Protein AF-D2QVS8-F1 (afdb_monomer_lite)

Radius of gyration: 18.2 Å; chains: 1; bounding box: 40×22×52 Å

Sequence (117 aa):
MIELRLNELQADLTNGANGLTYQLEPALSADQQKLLNQQIQAIRDLIGQLVHKYGLSARRLAWSQRLNALSSSLWVDLQDSRSDQMPGYGAFTTDEHPADNDQDIGQLIVLIRTIQT

Secondary structure (DSSP, 8-state):
-HHHHHHHHHHHHHH--B-SS-BPPS---HHHHHHHHHHHHHHHHHHHHHHHHTT-------HHHHHHHHHHHHHHHHHHTSTTT-BTTB---SS--HHHHHHHHHHHHHHHHHTT-

pLDDT: mean 81.5, std 10.21, range [54.75, 94.75]

Organism: Spirosoma linguale (strain ATCC 33905 / DSM 74 / LMG 10896 / Claus 1) (NCBI:txid504472)

Foldseek 3Di:
DVVVVLVVVLCCLPVNDDDPPDHDDPHDPPVRSVVVVVVSVVVVVVVVVVCVVVVPDDDDDDVLRVLVVVLVVVLVVLVCQQPVNCPVVDDDPDPDDSVVSNVVSVVVNVVSVVSND

Structure (mmCIF, N/CA/C/O backbone):
data_AF-D2QVS8-F1
#
_entry.id   AF-D2QVS8-F1
#
loop_
_atom_site.group_PDB
_atom_site.id
_atom_site.type_symbol
_atom_site.label_atom_id
_atom_site.label_alt_id
_atom_site.label_comp_id
_atom_site.label_asym_id
_atom_site.label_entity_id
_atom_site.label_seq_id
_atom_site.pdbx_PDB_ins_code
_atom_site.Cartn_x
_atom_site.Cartn_y
_atom_site.Cartn_z
_atom_site.occupancy
_atom_site.B_iso_or_equiv
_atom_site.auth_seq_id
_atom_site.auth_comp_id
_atom_site.auth_asym_id
_atom_site.auth_atom_id
_atom_site.pdbx_PDB_model_num
ATOM 1 N N . MET A 1 1 ? -6.995 -1.006 8.343 1.00 69.44 1 MET A N 1
ATOM 2 C CA . MET A 1 1 ? -6.431 -0.935 6.973 1.00 69.44 1 MET A CA 1
ATOM 3 C C . MET A 1 1 ? -5.158 -0.114 6.941 1.00 69.44 1 MET A C 1
ATOM 5 O O . MET A 1 1 ? -4.150 -0.664 6.535 1.00 69.44 1 MET A O 1
ATOM 9 N N . ILE A 1 2 ? -5.168 1.132 7.431 1.00 79.94 2 ILE A N 1
ATOM 10 C CA . ILE A 1 2 ? -3.953 1.963 7.533 1.00 79.94 2 ILE A CA 1
ATOM 11 C C . ILE A 1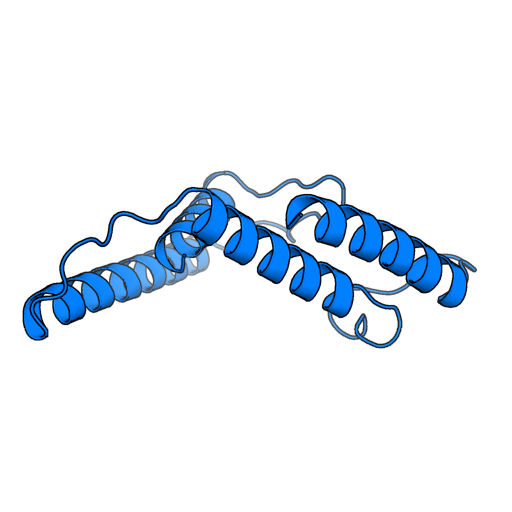 2 ? -2.832 1.245 8.296 1.00 79.94 2 ILE A C 1
ATOM 13 O O . ILE A 1 2 ? -1.722 1.165 7.799 1.00 79.94 2 ILE A O 1
ATOM 17 N N . GLU A 1 3 ? -3.129 0.627 9.442 1.00 81.75 3 GLU A N 1
ATOM 18 C CA . GLU A 1 3 ? -2.123 -0.120 10.217 1.00 81.75 3 GLU A CA 1
ATOM 19 C C . GLU A 1 3 ? -1.493 -1.289 9.440 1.00 81.75 3 GLU A C 1
ATOM 21 O O . GLU A 1 3 ? -0.308 -1.551 9.604 1.00 81.75 3 GLU A O 1
ATOM 26 N N . LEU A 1 4 ? -2.251 -1.963 8.561 1.00 79.94 4 LEU A N 1
ATOM 27 C CA . LEU A 1 4 ? -1.710 -3.026 7.702 1.00 79.94 4 LEU A CA 1
ATOM 28 C C . LEU A 1 4 ? -0.749 -2.446 6.659 1.00 79.94 4 LEU A C 1
ATOM 30 O O . LEU A 1 4 ? 0.348 -2.966 6.508 1.00 79.94 4 LEU A O 1
ATOM 34 N N . ARG A 1 5 ? -1.119 -1.330 6.019 1.00 83.00 5 ARG A N 1
ATOM 35 C CA . ARG A 1 5 ? -0.254 -0.629 5.056 1.00 83.00 5 ARG A CA 1
ATOM 36 C C . ARG A 1 5 ? 1.014 -0.073 5.710 1.00 83.00 5 ARG A C 1
ATOM 38 O O . ARG A 1 5 ? 2.083 -0.143 5.123 1.00 83.00 5 ARG A O 1
ATOM 45 N N . LEU A 1 6 ? 0.924 0.415 6.950 1.00 86.75 6 LEU A N 1
ATOM 46 C CA . LEU A 1 6 ? 2.099 0.830 7.727 1.00 86.75 6 LEU A CA 1
ATOM 47 C C . LEU A 1 6 ? 3.020 -0.354 8.053 1.00 86.75 6 LEU A C 1
ATOM 49 O O . LEU A 1 6 ? 4.235 -0.184 8.088 1.00 86.75 6 LEU A O 1
ATOM 53 N N . ASN A 1 7 ? 2.461 -1.544 8.295 1.00 84.81 7 ASN A N 1
ATOM 54 C CA . ASN A 1 7 ? 3.255 -2.752 8.522 1.00 84.81 7 ASN A CA 1
ATOM 55 C C . ASN A 1 7 ? 3.959 -3.219 7.244 1.00 84.81 7 ASN A C 1
ATOM 57 O O . ASN A 1 7 ? 5.127 -3.580 7.318 1.00 84.81 7 ASN A O 1
ATOM 61 N N . GLU A 1 8 ? 3.271 -3.190 6.101 1.00 82.75 8 GLU A N 1
ATOM 62 C CA . GLU A 1 8 ? 3.858 -3.502 4.791 1.00 82.75 8 GLU A CA 1
ATOM 63 C C . GLU A 1 8 ? 4.989 -2.525 4.457 1.00 82.75 8 GLU A C 1
ATOM 65 O O . GLU A 1 8 ? 6.114 -2.957 4.244 1.00 82.75 8 GLU A O 1
ATOM 70 N N . LEU A 1 9 ? 4.746 -1.214 4.576 1.00 83.88 9 LEU A N 1
ATOM 71 C CA . LEU A 1 9 ? 5.770 -0.191 4.347 1.00 83.88 9 LEU A CA 1
ATOM 72 C C . LEU A 1 9 ? 6.991 -0.379 5.260 1.00 83.88 9 LEU A C 1
ATOM 74 O O . LEU A 1 9 ? 8.131 -0.242 4.827 1.00 83.88 9 LEU A O 1
ATOM 78 N N . GLN A 1 10 ? 6.772 -0.709 6.535 1.00 83.00 10 GLN A N 1
ATOM 79 C CA . GLN A 1 10 ? 7.872 -0.966 7.460 1.00 83.00 10 GLN A CA 1
ATOM 80 C C . GLN A 1 10 ? 8.641 -2.249 7.113 1.00 83.00 10 GLN A C 1
ATOM 82 O O . GLN A 1 10 ? 9.864 -2.292 7.274 1.00 83.00 10 GLN A O 1
ATOM 87 N N . ALA A 1 11 ? 7.948 -3.287 6.641 1.00 82.81 11 ALA A N 1
ATOM 88 C CA . ALA A 1 11 ? 8.575 -4.517 6.178 1.00 82.81 11 ALA A CA 1
ATOM 89 C C . ALA A 1 11 ? 9.426 -4.262 4.928 1.00 82.81 11 ALA A C 1
ATOM 91 O O . ALA A 1 11 ? 10.571 -4.709 4.891 1.00 82.81 11 ALA A O 1
ATOM 92 N N . ASP A 1 12 ? 8.923 -3.476 3.978 1.00 81.75 12 ASP A N 1
ATOM 93 C CA . ASP A 1 12 ? 9.635 -3.091 2.757 1.00 81.75 12 ASP A CA 1
ATOM 94 C C . ASP A 1 12 ? 10.894 -2.268 3.068 1.00 81.75 12 ASP A C 1
ATOM 96 O O . ASP A 1 12 ? 11.963 -2.536 2.518 1.00 81.75 12 ASP A O 1
ATOM 100 N N . LEU A 1 13 ? 10.808 -1.326 4.019 1.00 79.00 13 LEU A N 1
ATOM 101 C CA . LEU A 1 13 ? 11.957 -0.540 4.493 1.00 79.00 13 LEU A CA 1
ATOM 102 C C . LEU A 1 13 ? 13.045 -1.395 5.156 1.00 79.00 13 LEU A C 1
ATOM 104 O O . LEU A 1 13 ? 14.214 -1.022 5.122 1.00 79.00 13 LEU A O 1
ATOM 108 N N . THR A 1 14 ? 12.662 -2.499 5.803 1.00 74.06 14 THR A N 1
ATOM 109 C CA . THR A 1 14 ? 13.570 -3.307 6.636 1.00 74.06 14 THR A CA 1
ATOM 110 C C . THR A 1 14 ? 14.177 -4.475 5.868 1.00 74.06 14 THR A C 1
ATOM 112 O O . THR A 1 14 ? 15.357 -4.778 6.026 1.00 74.06 14 THR A O 1
ATOM 115 N N . ASN A 1 15 ? 13.368 -5.142 5.048 1.00 72.94 15 ASN A N 1
ATOM 116 C CA . ASN A 1 15 ? 13.737 -6.386 4.376 1.00 72.94 15 ASN A CA 1
ATOM 117 C C . ASN A 1 15 ? 14.083 -6.177 2.896 1.00 72.94 15 ASN A C 1
ATOM 119 O O . ASN A 1 15 ? 14.594 -7.097 2.258 1.00 72.94 15 ASN A O 1
ATOM 123 N N . GLY A 1 16 ? 13.806 -4.983 2.359 1.00 67.12 16 GLY A N 1
ATOM 124 C CA . GLY A 1 16 ? 13.749 -4.741 0.924 1.00 67.12 16 GLY A CA 1
ATOM 125 C C . GLY A 1 16 ? 12.501 -5.382 0.315 1.00 67.12 16 GLY A C 1
ATOM 126 O O . GLY A 1 16 ? 12.084 -6.472 0.710 1.00 67.12 16 GLY A O 1
ATOM 127 N N . ALA A 1 17 ? 11.895 -4.710 -0.660 1.00 65.06 17 ALA A N 1
ATOM 128 C CA . ALA A 1 17 ? 10.757 -5.254 -1.387 1.00 65.06 17 ALA A CA 1
ATOM 129 C C . ALA A 1 17 ? 11.200 -5.715 -2.778 1.00 65.06 17 ALA A C 1
ATOM 131 O O . ALA A 1 17 ? 11.661 -4.914 -3.591 1.00 65.06 17 ALA A O 1
ATOM 132 N N . ASN A 1 18 ? 11.037 -7.013 -3.037 1.00 59.41 18 ASN A N 1
ATOM 133 C CA . ASN A 1 18 ? 11.232 -7.616 -4.351 1.00 59.41 18 ASN A CA 1
ATOM 134 C C . ASN A 1 18 ? 9.897 -8.213 -4.798 1.00 59.41 18 ASN A C 1
ATOM 136 O O . ASN A 1 18 ? 9.488 -9.268 -4.307 1.00 59.41 18 ASN A O 1
ATOM 140 N N . GLY A 1 19 ? 9.206 -7.514 -5.695 1.00 65.25 19 GLY A N 1
ATOM 141 C CA . GLY A 1 19 ? 7.989 -8.000 -6.333 1.00 65.25 19 GLY A CA 1
ATOM 142 C C . GLY A 1 19 ? 8.284 -8.683 -7.667 1.00 65.25 19 GLY A C 1
ATOM 143 O O . GLY A 1 19 ? 9.367 -8.551 -8.231 1.00 65.25 19 GLY A O 1
ATOM 144 N N . LEU A 1 20 ? 7.287 -9.387 -8.208 1.00 66.50 20 LEU A N 1
ATOM 145 C CA . LEU A 1 20 ? 7.343 -9.897 -9.587 1.00 66.50 20 LEU A CA 1
ATOM 146 C C . LEU A 1 20 ? 7.354 -8.761 -10.621 1.00 66.50 20 LEU A C 1
ATOM 148 O O . LEU A 1 20 ? 7.874 -8.932 -11.717 1.00 66.50 20 LEU A O 1
ATOM 152 N N . THR A 1 21 ? 6.764 -7.619 -10.265 1.00 62.03 21 THR A N 1
ATOM 153 C CA . THR A 1 21 ? 6.507 -6.486 -11.163 1.00 62.03 21 THR A CA 1
ATOM 154 C C . THR A 1 21 ? 7.241 -5.212 -10.758 1.00 62.03 21 THR A C 1
ATOM 156 O O . THR A 1 21 ? 7.145 -4.213 -11.460 1.00 62.03 21 THR A O 1
ATOM 159 N N . TYR A 1 22 ? 7.970 -5.218 -9.639 1.00 61.50 22 TYR A N 1
ATOM 160 C CA . TYR A 1 22 ? 8.698 -4.045 -9.174 1.00 61.50 22 TYR A CA 1
ATOM 161 C C . TYR A 1 22 ? 9.971 -4.431 -8.428 1.00 61.50 22 TYR A C 1
ATOM 163 O O . TYR A 1 22 ? 10.024 -5.412 -7.681 1.00 61.50 22 TYR A O 1
ATOM 171 N N . GLN A 1 23 ? 10.986 -3.599 -8.611 1.00 62.28 23 GLN A N 1
ATOM 172 C CA . GLN A 1 23 ? 12.155 -3.524 -7.752 1.00 62.28 23 GLN A CA 1
ATOM 173 C C . GLN A 1 23 ? 12.176 -2.118 -7.174 1.00 62.28 23 GLN A C 1
ATOM 175 O O . GLN A 1 23 ? 12.013 -1.145 -7.910 1.00 62.28 23 GLN A O 1
ATOM 180 N N . LEU A 1 24 ? 12.342 -2.004 -5.860 1.00 68.06 24 LEU A N 1
ATOM 181 C CA . LEU A 1 24 ? 12.604 -0.700 -5.268 1.00 68.06 24 LEU A CA 1
ATOM 182 C C . LEU A 1 24 ? 14.020 -0.260 -5.651 1.00 68.06 24 LEU A C 1
ATOM 184 O O . LEU A 1 24 ? 14.946 -1.075 -5.652 1.00 68.06 24 LEU A O 1
ATOM 188 N N . GLU A 1 25 ? 14.181 1.023 -5.979 1.00 63.66 25 GLU A N 1
ATOM 189 C CA . GLU A 1 25 ? 15.498 1.623 -6.210 1.00 63.66 25 GLU A CA 1
ATOM 190 C C . GLU A 1 25 ? 16.460 1.344 -5.035 1.00 63.66 25 GLU A C 1
ATOM 192 O O . GLU A 1 25 ? 16.006 1.110 -3.906 1.00 63.66 25 GLU A O 1
ATOM 197 N N . PRO A 1 26 ? 17.791 1.342 -5.275 1.00 60.59 26 PRO A N 1
ATOM 198 C CA . PRO A 1 26 ? 18.774 0.996 -4.260 1.00 60.59 26 PRO A CA 1
ATOM 199 C C . PRO A 1 26 ? 18.559 1.740 -2.941 1.00 60.59 26 PRO A C 1
ATOM 201 O O . PRO A 1 26 ? 18.210 2.918 -2.910 1.00 60.59 26 PRO A O 1
ATOM 204 N N . ALA A 1 27 ? 18.793 0.983 -1.866 1.00 64.62 27 ALA A N 1
ATOM 205 C CA . ALA A 1 27 ? 18.441 1.281 -0.488 1.00 64.62 27 ALA A CA 1
ATOM 206 C C . ALA A 1 27 ? 18.518 2.772 -0.129 1.00 64.62 27 ALA A C 1
ATOM 208 O O . ALA A 1 27 ? 19.586 3.386 -0.186 1.00 64.62 27 ALA A O 1
ATOM 209 N N . LEU A 1 28 ? 17.384 3.305 0.343 1.00 73.88 28 LEU A N 1
ATOM 210 C CA . LEU A 1 28 ? 17.329 4.520 1.155 1.00 73.88 28 LEU A CA 1
ATOM 211 C C . LEU A 1 28 ? 18.520 4.542 2.118 1.00 73.88 28 LEU A C 1
ATOM 213 O O . LEU A 1 28 ? 18.833 3.515 2.730 1.00 73.88 28 LEU A O 1
ATOM 217 N N . SER A 1 29 ? 19.167 5.696 2.280 1.00 84.56 29 SER A N 1
ATOM 218 C CA . SER A 1 29 ? 20.273 5.818 3.229 1.00 84.56 29 SER A CA 1
ATOM 219 C C . SER A 1 29 ? 19.815 5.424 4.637 1.00 84.56 29 SER A C 1
ATOM 221 O O . SER A 1 29 ? 18.634 5.539 4.972 1.00 84.56 29 SER A O 1
ATOM 223 N N . ALA A 1 30 ? 20.741 4.989 5.494 1.00 83.56 30 ALA A N 1
ATOM 224 C CA . ALA A 1 30 ? 20.403 4.630 6.875 1.00 83.56 30 ALA A CA 1
ATOM 225 C C . ALA A 1 30 ? 19.663 5.770 7.606 1.00 83.56 30 ALA A C 1
ATOM 227 O O . ALA A 1 30 ? 18.726 5.518 8.364 1.00 83.56 30 ALA A O 1
ATOM 228 N N . ASP A 1 31 ? 20.021 7.025 7.320 1.00 88.56 31 ASP A N 1
ATOM 229 C CA . ASP A 1 31 ? 19.347 8.202 7.871 1.00 88.56 31 ASP A CA 1
ATOM 230 C C . ASP A 1 31 ? 17.929 8.386 7.310 1.00 88.56 31 ASP A C 1
ATOM 232 O O . ASP A 1 31 ? 17.005 8.685 8.068 1.00 88.56 31 ASP A O 1
ATOM 236 N N . GLN A 1 32 ? 17.721 8.151 6.010 1.00 87.75 32 GLN A N 1
ATOM 237 C CA . GLN A 1 32 ? 16.394 8.195 5.386 1.00 87.75 32 GLN A CA 1
ATOM 238 C C . GLN A 1 32 ? 15.486 7.077 5.912 1.00 87.75 32 GLN A C 1
ATOM 240 O O . GLN A 1 32 ? 14.343 7.340 6.285 1.00 87.75 32 GLN A O 1
ATOM 245 N N . GLN A 1 33 ? 15.995 5.846 6.015 1.00 86.19 33 GLN A N 1
ATOM 246 C CA . GLN A 1 33 ? 15.257 4.721 6.600 1.00 86.19 33 GLN A CA 1
ATOM 247 C C . GLN A 1 33 ? 14.885 4.997 8.056 1.00 86.19 33 GLN A C 1
ATOM 249 O O . GLN A 1 33 ? 13.763 4.716 8.481 1.00 86.19 33 GLN A O 1
ATOM 254 N N . LYS A 1 34 ? 15.811 5.566 8.835 1.00 88.44 34 LYS A N 1
ATOM 255 C CA . LYS A 1 34 ? 15.561 5.946 10.226 1.00 88.44 34 LYS A CA 1
ATOM 256 C C . LYS A 1 34 ? 14.472 7.011 10.322 1.00 88.44 34 LYS A C 1
ATOM 258 O O . LYS A 1 34 ? 13.564 6.859 11.136 1.00 88.44 34 LYS A O 1
ATOM 263 N N . LEU A 1 35 ? 14.537 8.052 9.493 1.00 91.56 35 LEU A N 1
ATOM 264 C CA . LEU A 1 35 ? 13.533 9.115 9.466 1.00 91.56 35 LEU A CA 1
ATOM 265 C C . LEU A 1 35 ? 12.145 8.570 9.103 1.00 91.56 35 LEU A C 1
ATOM 267 O O . LEU A 1 35 ? 11.171 8.867 9.792 1.00 91.56 35 LEU A O 1
ATOM 271 N N . LEU A 1 36 ? 12.048 7.732 8.069 1.00 90.31 36 LEU A N 1
ATOM 272 C CA . LEU A 1 36 ? 10.777 7.128 7.660 1.00 90.31 36 LEU A CA 1
ATOM 273 C C . LEU A 1 36 ? 10.215 6.196 8.739 1.00 90.31 36 LEU A C 1
ATOM 275 O O . LEU A 1 36 ? 9.029 6.269 9.050 1.00 90.31 36 LEU A O 1
ATOM 279 N N . ASN A 1 37 ? 11.056 5.385 9.389 1.00 89.06 37 ASN A N 1
ATOM 280 C CA . ASN A 1 37 ? 10.630 4.562 10.524 1.00 89.06 37 ASN A CA 1
ATOM 281 C C . ASN A 1 37 ? 10.107 5.410 11.694 1.00 89.06 37 ASN A C 1
ATOM 283 O O . ASN A 1 37 ? 9.095 5.059 12.303 1.00 89.06 37 ASN A O 1
ATOM 287 N N . GLN A 1 38 ? 10.753 6.541 11.993 1.00 92.88 38 GLN A N 1
ATOM 288 C CA . GLN A 1 38 ? 10.270 7.482 13.007 1.00 92.88 38 GLN A CA 1
ATOM 289 C C . GLN A 1 38 ? 8.904 8.065 12.631 1.00 92.88 38 GLN A C 1
ATOM 291 O O . GLN A 1 38 ? 8.027 8.160 13.488 1.00 92.88 38 GLN A O 1
ATOM 296 N N . GLN A 1 39 ? 8.693 8.410 11.360 1.00 94.31 39 GLN A N 1
ATOM 297 C CA . GLN A 1 39 ? 7.405 8.909 10.877 1.00 94.31 39 GLN A CA 1
ATOM 298 C C . GLN A 1 39 ? 6.308 7.839 10.946 1.00 94.31 39 GLN A C 1
ATOM 300 O O . GLN A 1 39 ? 5.218 8.123 11.439 1.00 94.31 39 GLN A O 1
ATOM 305 N N . ILE A 1 40 ? 6.593 6.599 10.532 1.00 92.25 40 ILE A N 1
ATOM 306 C CA . ILE A 1 40 ? 5.661 5.465 10.659 1.00 92.25 40 ILE A CA 1
ATOM 307 C C . ILE A 1 40 ? 5.257 5.273 12.122 1.00 92.25 40 ILE A C 1
ATOM 309 O O . ILE A 1 40 ? 4.070 5.121 12.421 1.00 92.25 40 ILE A O 1
ATOM 313 N N . GLN A 1 41 ? 6.224 5.324 13.043 1.00 92.12 41 GLN A N 1
ATOM 314 C CA . GLN A 1 41 ? 5.939 5.197 14.467 1.00 92.12 41 GLN A CA 1
ATOM 315 C C . GLN A 1 41 ? 5.092 6.366 14.986 1.00 92.12 41 GLN A C 1
ATOM 317 O O . GLN A 1 41 ? 4.096 6.130 15.663 1.00 92.12 41 GLN A O 1
ATOM 322 N N . ALA A 1 42 ? 5.405 7.605 14.600 1.00 94.50 42 ALA A N 1
ATOM 323 C CA . ALA A 1 42 ? 4.616 8.775 14.982 1.00 94.50 42 ALA A CA 1
ATOM 324 C C . ALA A 1 42 ? 3.156 8.685 14.499 1.00 94.50 42 ALA A C 1
ATOM 326 O O . ALA A 1 42 ? 2.236 9.056 15.230 1.00 94.50 42 ALA A O 1
ATOM 327 N N . ILE A 1 43 ? 2.920 8.149 13.294 1.00 93.94 43 ILE A N 1
ATOM 328 C CA . ILE A 1 43 ? 1.565 7.908 12.776 1.00 93.94 43 ILE A CA 1
ATOM 329 C C . ILE A 1 43 ? 0.838 6.865 13.635 1.00 93.94 43 ILE A C 1
ATOM 331 O O . ILE A 1 43 ? -0.322 7.077 13.992 1.00 93.94 43 ILE A O 1
ATOM 335 N N . ARG A 1 44 ? 1.497 5.756 14.000 1.00 92.75 44 ARG A N 1
ATOM 336 C CA . ARG A 1 44 ? 0.909 4.731 14.884 1.00 92.75 44 ARG A CA 1
ATOM 337 C C . ARG A 1 44 ? 0.548 5.298 16.252 1.00 92.75 44 ARG A C 1
ATOM 339 O O . ARG A 1 44 ? -0.556 5.054 16.738 1.00 92.75 44 ARG A O 1
ATOM 346 N N . ASP A 1 45 ? 1.443 6.084 16.839 1.00 94.06 45 ASP A N 1
ATOM 347 C CA . ASP A 1 45 ? 1.217 6.712 18.138 1.00 94.06 45 ASP A CA 1
ATOM 348 C C . ASP A 1 45 ? 0.018 7.666 18.076 1.00 94.06 45 ASP A C 1
ATOM 350 O O . ASP A 1 45 ? -0.847 7.633 18.954 1.00 94.06 45 ASP A O 1
ATOM 354 N N . LEU A 1 46 ? -0.097 8.460 17.005 1.00 94.75 46 LEU A N 1
ATOM 355 C CA . LEU A 1 46 ? -1.244 9.338 16.786 1.00 94.75 46 LEU A CA 1
ATOM 356 C C . LEU A 1 46 ? -2.549 8.547 16.625 1.00 94.75 46 LEU A C 1
ATOM 358 O O . LEU A 1 46 ? -3.558 8.920 17.219 1.00 94.75 46 LEU A O 1
ATOM 362 N N . ILE A 1 47 ? -2.549 7.437 15.878 1.00 91.88 47 ILE A N 1
ATOM 363 C CA . ILE A 1 47 ? -3.718 6.548 15.779 1.00 91.88 47 ILE A CA 1
ATOM 364 C C . ILE A 1 47 ? -4.123 6.056 17.174 1.00 91.88 47 ILE A C 1
ATOM 366 O O . ILE A 1 47 ? -5.293 6.173 17.539 1.00 91.88 47 ILE A O 1
ATOM 370 N N . GLY A 1 48 ? -3.169 5.581 17.981 1.00 90.75 48 GLY A N 1
ATOM 371 C CA . GLY A 1 48 ? -3.420 5.138 19.355 1.00 90.75 48 GLY A CA 1
ATOM 372 C C . GLY A 1 48 ? -4.002 6.244 20.244 1.00 90.75 48 GLY A C 1
ATOM 373 O O . GLY A 1 48 ? -4.981 6.020 20.960 1.00 90.75 48 GLY A O 1
ATOM 374 N N . GLN A 1 49 ? -3.466 7.464 20.149 1.00 94.00 49 GLN A N 1
ATOM 375 C CA . GLN A 1 49 ? -3.998 8.630 20.859 1.00 94.00 49 GLN A CA 1
ATOM 376 C C . GLN A 1 49 ? -5.431 8.959 20.433 1.00 94.00 49 GLN A C 1
ATOM 378 O O . GLN A 1 49 ? -6.265 9.242 21.289 1.00 94.00 49 GLN A O 1
ATOM 383 N N . LEU A 1 50 ? -5.743 8.911 19.135 1.00 92.94 50 LEU A N 1
ATOM 384 C CA . LEU A 1 50 ? -7.091 9.176 18.622 1.00 92.94 50 LEU A CA 1
ATOM 385 C C . LEU A 1 50 ? -8.080 8.089 19.060 1.00 92.94 50 LEU A C 1
ATOM 387 O O . LEU A 1 50 ? -9.200 8.409 19.459 1.00 92.94 50 LEU A O 1
ATOM 391 N N . VAL A 1 51 ? -7.655 6.824 19.051 1.00 91.81 51 VAL A N 1
ATOM 392 C CA . VAL A 1 51 ? -8.433 5.696 19.579 1.00 91.81 51 VAL A CA 1
ATOM 393 C C . VAL A 1 51 ? -8.796 5.940 21.042 1.00 91.81 51 VAL A C 1
ATOM 395 O O . VAL A 1 51 ? -9.967 5.828 21.402 1.00 91.81 51 VAL A O 1
ATOM 398 N N . HIS A 1 52 ? -7.830 6.351 21.867 1.00 92.06 52 HIS A N 1
ATOM 399 C CA . HIS A 1 52 ? -8.083 6.661 23.272 1.00 92.06 52 HIS A CA 1
ATOM 400 C C . HIS A 1 52 ? -8.964 7.908 23.449 1.00 92.06 52 HIS A C 1
ATOM 402 O O . HIS A 1 52 ? -9.967 7.858 24.158 1.00 92.06 52 HIS A O 1
ATOM 408 N N . LYS A 1 53 ? -8.636 9.008 22.757 1.00 94.19 53 LYS A N 1
ATOM 409 C CA . LYS A 1 53 ? -9.333 10.302 22.841 1.00 94.19 53 LYS A CA 1
ATOM 410 C C . LYS A 1 53 ? -10.819 10.196 22.506 1.00 94.19 53 LYS A C 1
ATOM 412 O O . LYS A 1 53 ? -11.629 10.860 23.144 1.00 94.19 53 LYS A O 1
ATOM 417 N N . TYR A 1 54 ? -11.170 9.391 21.505 1.00 94.62 54 TYR A N 1
ATOM 418 C CA . TYR A 1 54 ? -12.555 9.227 21.059 1.00 94.62 54 TYR A CA 1
ATOM 419 C C . TYR A 1 54 ? -13.217 7.944 21.577 1.00 94.62 54 TYR A C 1
ATOM 421 O O . TYR A 1 54 ? -14.344 7.650 21.184 1.00 94.62 54 TYR A O 1
ATOM 429 N N . GLY A 1 55 ? -12.546 7.170 22.439 1.00 87.94 55 GLY A N 1
ATOM 430 C CA . GLY A 1 55 ? -13.083 5.913 22.965 1.00 87.94 55 GLY A CA 1
ATOM 431 C C . GLY A 1 55 ? -13.408 4.891 21.871 1.00 87.94 55 GLY A C 1
ATOM 432 O O . GLY A 1 55 ? -14.391 4.156 21.979 1.00 87.94 55 GLY A O 1
ATOM 433 N N . LEU A 1 56 ? -12.621 4.862 20.790 1.00 86.94 56 LEU A N 1
ATOM 434 C CA . LEU A 1 56 ? -12.848 3.935 19.685 1.00 86.94 56 LEU A CA 1
ATOM 435 C C . LEU A 1 56 ? -12.524 2.516 20.155 1.00 86.94 56 LEU A C 1
ATOM 437 O O . LEU A 1 56 ? -11.445 2.245 20.675 1.00 86.94 56 LEU A O 1
ATOM 441 N N . SER A 1 57 ? -13.454 1.589 19.958 1.00 81.19 57 SER A N 1
ATOM 442 C CA . SER A 1 57 ? -13.209 0.173 20.218 1.00 81.19 57 SER A CA 1
ATOM 443 C C . SER A 1 57 ? -12.779 -0.535 18.939 1.00 81.19 57 SER A C 1
ATOM 445 O O . SER A 1 57 ? -13.217 -0.197 17.835 1.00 81.19 57 SER A O 1
ATOM 447 N N . ALA A 1 58 ? -11.920 -1.545 19.086 1.00 79.25 58 ALA A N 1
ATOM 448 C CA . ALA A 1 58 ? -11.548 -2.409 17.977 1.00 79.25 58 ALA A CA 1
ATOM 449 C C . ALA A 1 58 ? -12.801 -3.120 17.445 1.00 79.25 58 ALA A C 1
ATOM 451 O O . ALA A 1 58 ? -13.364 -4.012 18.085 1.00 79.25 58 ALA A O 1
ATOM 452 N N . ARG A 1 59 ? -13.258 -2.714 16.260 1.00 79.44 59 ARG A N 1
ATOM 453 C CA . ARG A 1 59 ? -14.399 -3.344 15.600 1.00 79.44 59 ARG A CA 1
ATOM 454 C C . ARG A 1 59 ? -13.976 -4.702 15.045 1.00 79.44 59 ARG A C 1
ATOM 456 O O . ARG A 1 59 ? -13.035 -4.788 14.259 1.00 79.44 59 ARG A O 1
ATOM 463 N N . ARG A 1 60 ? -14.724 -5.759 15.377 1.00 79.81 60 ARG A N 1
ATOM 464 C CA . ARG A 1 60 ? -14.637 -7.028 14.641 1.00 79.81 60 ARG A CA 1
ATOM 465 C C . ARG A 1 60 ? -15.161 -6.800 13.226 1.00 79.81 60 ARG A C 1
ATOM 467 O O . ARG A 1 60 ? -16.344 -6.516 13.042 1.00 79.81 60 ARG A O 1
ATOM 474 N N . LEU A 1 61 ? -14.272 -6.886 12.245 1.00 79.81 61 LEU A N 1
ATOM 475 C CA . LEU A 1 61 ? -14.641 -6.842 10.835 1.00 79.81 61 LEU A CA 1
ATOM 476 C C . LEU A 1 61 ? -15.099 -8.231 10.399 1.00 79.81 61 LEU A C 1
ATOM 478 O O . LEU A 1 61 ? -14.439 -9.227 10.698 1.00 79.81 61 LEU A O 1
ATOM 482 N N . ALA A 1 62 ? -16.217 -8.292 9.677 1.00 86.25 62 ALA A N 1
ATOM 483 C CA . ALA A 1 62 ? -16.571 -9.509 8.958 1.00 86.25 62 ALA A CA 1
ATOM 484 C C . ALA A 1 62 ? -15.518 -9.774 7.873 1.00 86.25 62 ALA A C 1
ATOM 486 O O . ALA A 1 62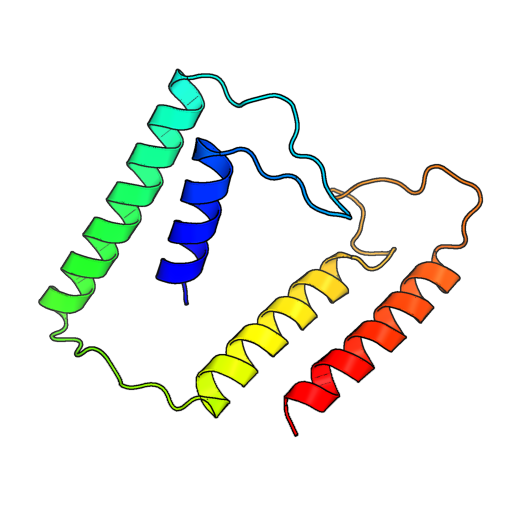 ? -14.963 -8.826 7.308 1.00 86.25 62 ALA A O 1
ATOM 487 N N . TRP A 1 63 ? -15.267 -11.045 7.546 1.00 84.94 63 TRP A N 1
ATOM 488 C CA . TRP A 1 63 ? -14.328 -11.380 6.471 1.00 84.94 63 TRP A CA 1
ATOM 489 C C . TRP A 1 63 ? -14.748 -10.684 5.170 1.00 84.94 63 TRP A C 1
ATOM 491 O O . TRP A 1 63 ? -13.954 -9.957 4.594 1.00 84.94 63 TRP A O 1
ATOM 501 N N . SER A 1 64 ? -16.025 -10.724 4.788 1.00 86.44 64 SER A N 1
ATOM 502 C CA . SER A 1 64 ? -16.525 -10.005 3.602 1.00 86.44 64 SER A CA 1
ATOM 503 C C . SER A 1 64 ? -16.148 -8.515 3.564 1.00 86.44 64 SER A C 1
ATOM 505 O O . SER A 1 64 ? -15.754 -8.003 2.523 1.00 86.44 64 SER A O 1
ATOM 507 N N . GLN A 1 65 ? -16.172 -7.818 4.705 1.00 82.62 65 GLN A N 1
ATOM 508 C CA . GLN A 1 65 ? -15.757 -6.411 4.784 1.00 82.62 65 GLN A CA 1
ATOM 509 C C . GLN A 1 65 ? -14.256 -6.238 4.540 1.00 82.62 65 GLN A C 1
ATOM 511 O O . GLN A 1 65 ? -13.849 -5.290 3.871 1.00 82.62 65 GLN A O 1
ATOM 516 N N . ARG A 1 66 ? -13.430 -7.148 5.068 1.00 84.25 66 ARG A N 1
ATOM 517 C CA . ARG A 1 66 ? -11.983 -7.150 4.821 1.00 84.25 66 ARG A CA 1
ATOM 518 C C . ARG A 1 66 ? -11.666 -7.499 3.370 1.00 84.25 66 ARG A C 1
ATOM 520 O O . ARG A 1 66 ? -10.809 -6.850 2.782 1.00 84.25 66 ARG A O 1
ATOM 527 N N . LEU A 1 67 ? -12.358 -8.486 2.809 1.00 85.69 67 LEU A N 1
ATOM 528 C CA . LEU A 1 67 ? -12.195 -8.914 1.425 1.00 85.69 67 LEU A CA 1
ATOM 529 C C . LEU A 1 67 ? -12.525 -7.768 0.469 1.00 85.69 67 LEU A C 1
ATOM 531 O O . LEU A 1 67 ? -11.685 -7.395 -0.339 1.00 85.69 67 LEU A O 1
ATOM 535 N N . ASN A 1 68 ? -13.675 -7.118 0.664 1.00 84.62 68 ASN A N 1
ATOM 536 C CA . ASN A 1 68 ? -14.075 -5.961 -0.133 1.00 84.62 68 ASN A CA 1
ATOM 537 C C . ASN A 1 68 ? -13.037 -4.843 -0.086 1.00 84.62 68 ASN A C 1
ATOM 539 O O . ASN A 1 68 ? -12.712 -4.271 -1.119 1.00 84.62 68 ASN A O 1
ATOM 543 N N . ALA A 1 69 ? -12.493 -4.550 1.094 1.00 83.56 69 ALA A N 1
ATOM 544 C CA . ALA A 1 69 ? -11.516 -3.485 1.247 1.00 83.56 69 ALA A CA 1
ATOM 545 C C . ALA A 1 69 ? -10.180 -3.799 0.541 1.00 83.56 69 ALA A C 1
ATOM 547 O O . ALA A 1 69 ? -9.589 -2.909 -0.068 1.00 83.56 69 ALA A O 1
ATOM 548 N N . LEU A 1 70 ? -9.736 -5.062 0.571 1.00 84.75 70 LEU A N 1
ATOM 549 C CA . LEU A 1 70 ? -8.554 -5.516 -0.168 1.00 84.75 70 LEU A CA 1
ATOM 550 C C . LEU A 1 70 ? -8.791 -5.490 -1.682 1.00 84.75 70 LEU A C 1
ATOM 552 O O . LEU A 1 70 ? -7.972 -4.932 -2.406 1.00 84.75 70 LEU A O 1
ATOM 556 N N . SER A 1 71 ? -9.926 -6.013 -2.153 1.00 86.06 71 SER A N 1
ATOM 557 C CA . SER A 1 71 ? -10.301 -5.975 -3.571 1.00 86.06 71 SER A CA 1
ATOM 558 C C . SER A 1 71 ? -10.404 -4.544 -4.101 1.00 86.06 71 SER A C 1
ATOM 560 O O . SER A 1 71 ? -9.945 -4.272 -5.205 1.00 86.06 71 SER A O 1
ATOM 562 N N . SER A 1 72 ? -10.947 -3.609 -3.313 1.00 86.62 72 SER A N 1
ATOM 563 C CA . SER A 1 72 ? -10.978 -2.192 -3.688 1.00 86.62 72 SER A CA 1
ATOM 564 C C . SER A 1 72 ? -9.582 -1.591 -3.806 1.00 86.62 72 SER A C 1
ATOM 566 O O . SER A 1 72 ? -9.359 -0.793 -4.707 1.00 86.62 72 SER A O 1
ATOM 568 N N . SER A 1 73 ? -8.642 -1.969 -2.935 1.00 86.19 73 SER A N 1
ATOM 569 C CA . SER A 1 73 ? -7.263 -1.488 -3.059 1.00 86.19 73 SER A CA 1
ATOM 570 C C . SER A 1 73 ? -6.583 -2.040 -4.306 1.00 86.19 73 SER A C 1
ATOM 572 O O . SER A 1 73 ? -6.003 -1.262 -5.045 1.00 86.19 73 SER A O 1
ATOM 574 N N . LEU A 1 74 ? -6.718 -3.343 -4.578 1.00 86.88 74 LEU A N 1
ATOM 575 C CA . LEU A 1 74 ? -6.166 -3.951 -5.794 1.00 86.88 74 LEU A CA 1
ATOM 576 C C . LEU A 1 74 ? -6.750 -3.317 -7.058 1.00 86.88 74 LEU A C 1
ATOM 578 O O . LEU A 1 74 ? -6.056 -3.155 -8.053 1.00 86.88 74 LEU A O 1
ATOM 582 N N . TRP A 1 75 ? -8.032 -2.952 -7.025 1.00 88.38 75 TRP A N 1
ATOM 583 C CA . TRP A 1 75 ? -8.652 -2.235 -8.128 1.00 88.38 75 TRP A CA 1
ATOM 584 C C . TRP A 1 75 ? -8.024 -0.854 -8.346 1.00 88.38 75 TRP A C 1
ATOM 586 O O . TRP A 1 75 ? -7.786 -0.502 -9.494 1.00 88.38 75 TRP A O 1
ATOM 596 N N . VAL A 1 76 ? -7.743 -0.095 -7.280 1.00 86.31 76 VAL A N 1
ATOM 597 C CA . VAL A 1 76 ? -7.040 1.198 -7.388 1.00 86.31 76 VAL A CA 1
ATOM 598 C C . VAL A 1 76 ? -5.647 0.994 -7.980 1.00 86.31 76 VAL A C 1
ATOM 600 O O . VAL A 1 76 ?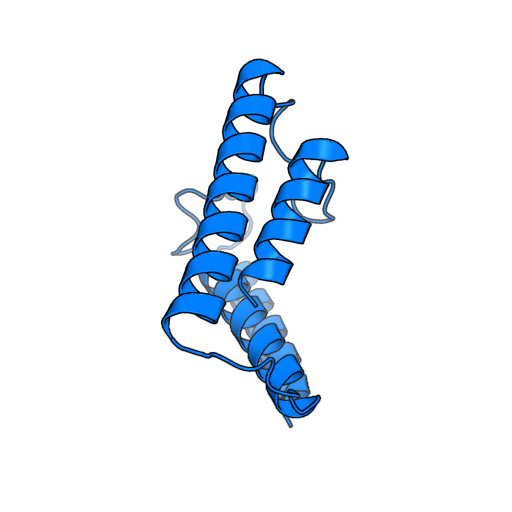 -5.336 1.613 -8.990 1.00 86.31 76 VAL A O 1
ATOM 603 N N . ASP A 1 77 ? -4.872 0.051 -7.438 1.00 85.69 77 ASP A N 1
ATOM 604 C CA . ASP A 1 77 ? -3.503 -0.220 -7.896 1.00 85.69 77 ASP A CA 1
ATOM 605 C C . ASP A 1 77 ? -3.467 -0.603 -9.395 1.00 85.69 77 ASP A C 1
ATOM 607 O O . ASP A 1 77 ? -2.589 -0.177 -10.146 1.00 85.69 77 ASP A O 1
ATOM 611 N N . LEU A 1 78 ? -4.458 -1.370 -9.867 1.00 87.62 78 LEU A N 1
ATOM 612 C CA . LEU A 1 78 ? -4.591 -1.722 -11.285 1.00 87.62 78 LEU A CA 1
ATOM 613 C C . LEU A 1 78 ? -5.022 -0.551 -12.169 1.00 87.62 78 LEU A C 1
ATOM 615 O O . LEU A 1 78 ? -4.596 -0.480 -13.318 1.00 87.62 78 LEU A O 1
ATOM 619 N N . GLN A 1 79 ? -5.868 0.352 -11.671 1.00 85.19 79 GLN A N 1
ATOM 620 C CA . GLN A 1 79 ? -6.247 1.549 -12.426 1.00 85.19 79 GLN A CA 1
ATOM 621 C C . GLN A 1 79 ? -5.059 2.495 -12.597 1.00 85.19 79 GLN A C 1
ATOM 623 O O . GLN A 1 79 ? -4.867 3.025 -13.688 1.00 85.19 79 GLN A O 1
ATOM 628 N N . ASP A 1 80 ? -4.230 2.633 -11.564 1.00 84.00 80 ASP A N 1
ATOM 629 C CA . ASP A 1 80 ? -2.998 3.427 -11.618 1.00 84.00 80 ASP A CA 1
ATOM 630 C C . ASP A 1 80 ? -1.946 2.795 -12.557 1.00 84.00 80 ASP A C 1
ATOM 632 O O . ASP A 1 80 ? -1.036 3.471 -13.030 1.00 84.00 80 ASP A O 1
ATOM 636 N N . SER A 1 81 ? -2.102 1.507 -12.886 1.00 83.56 81 SER A N 1
ATOM 637 C CA . SER A 1 81 ? -1.248 0.765 -13.827 1.00 83.56 81 SER A CA 1
ATOM 638 C C . SER A 1 81 ? -1.702 0.863 -15.293 1.00 83.56 81 SER A C 1
ATOM 640 O O . SER A 1 81 ? -1.097 0.245 -16.174 1.00 83.56 81 SER A O 1
ATOM 642 N N . ARG A 1 82 ? -2.778 1.603 -15.588 1.00 85.00 82 ARG A N 1
ATOM 643 C CA . ARG A 1 82 ? -3.219 1.838 -16.969 1.00 85.00 82 ARG A CA 1
ATOM 644 C C . ARG A 1 82 ? -2.264 2.761 -17.701 1.00 85.00 82 ARG A C 1
ATOM 646 O O . ARG A 1 82 ? -1.671 3.664 -17.116 1.00 85.00 82 ARG A O 1
ATOM 653 N N . SER A 1 83 ? -2.157 2.568 -19.008 1.00 85.88 83 SER A N 1
ATOM 654 C CA . SER A 1 83 ? -1.170 3.262 -19.833 1.00 85.88 83 SER A CA 1
ATOM 655 C C . SER A 1 83 ? -1.282 4.793 -19.805 1.00 85.88 83 SER A C 1
ATOM 657 O O . SER A 1 83 ? -0.270 5.481 -19.932 1.00 85.88 83 SER A O 1
ATOM 659 N N . ASP A 1 84 ? -2.479 5.339 -19.586 1.00 83.81 84 ASP A N 1
ATOM 660 C CA . ASP A 1 84 ? -2.736 6.775 -19.443 1.00 83.81 84 ASP A CA 1
ATOM 661 C C . ASP A 1 84 ? -2.376 7.338 -18.055 1.00 83.81 84 ASP A C 1
ATOM 663 O O . ASP A 1 84 ? -2.165 8.544 -17.926 1.00 83.81 84 ASP A O 1
ATOM 667 N N . GLN A 1 85 ? -2.276 6.478 -17.038 1.00 80.69 85 GLN A N 1
ATOM 668 C CA . GLN A 1 85 ? -1.916 6.819 -15.653 1.00 80.69 85 GLN A CA 1
ATOM 669 C C . GLN A 1 85 ? -0.451 6.488 -15.312 1.00 80.69 85 GLN A C 1
ATOM 671 O O . GLN A 1 85 ? 0.091 6.987 -14.327 1.00 80.69 85 GLN A O 1
ATOM 676 N N . MET A 1 86 ? 0.232 5.721 -16.166 1.00 72.88 86 MET A N 1
ATOM 677 C CA . MET A 1 86 ? 1.641 5.351 -16.000 1.00 72.88 86 MET A CA 1
ATOM 678 C C . MET A 1 86 ? 2.679 6.491 -15.999 1.00 72.88 86 MET A C 1
ATOM 680 O O . MET A 1 86 ? 3.779 6.224 -15.498 1.00 72.88 86 MET A O 1
ATOM 684 N N . PRO A 1 87 ? 2.437 7.729 -16.497 1.00 66.50 87 PRO A N 1
ATOM 685 C CA . PRO A 1 87 ? 3.405 8.817 -16.344 1.00 66.50 87 PRO A CA 1
ATOM 686 C C . PRO A 1 87 ? 3.740 9.089 -14.862 1.00 66.50 87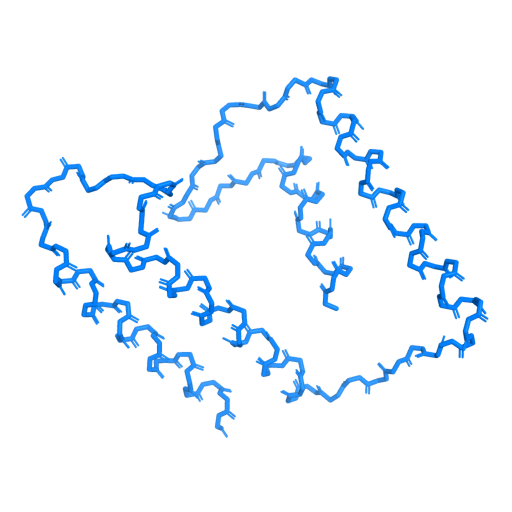 PRO A C 1
ATOM 688 O O . PRO A 1 87 ? 3.011 9.784 -14.163 1.00 66.50 87 PRO A O 1
ATOM 691 N N . GLY A 1 88 ? 4.862 8.541 -14.381 1.00 59.28 88 GLY A N 1
ATOM 692 C CA . GLY A 1 88 ? 5.298 8.608 -12.976 1.00 59.28 88 GLY A CA 1
ATOM 693 C C . GLY A 1 88 ? 5.580 7.250 -12.317 1.00 59.28 88 GLY A C 1
ATOM 694 O O . GLY A 1 88 ? 6.278 7.215 -11.308 1.00 59.28 88 GLY A O 1
ATOM 695 N N . TYR A 1 89 ? 5.111 6.148 -12.911 1.00 64.19 89 TYR A N 1
ATOM 696 C CA . TYR A 1 89 ? 5.321 4.771 -12.431 1.00 64.19 89 TYR A CA 1
ATOM 697 C C . TYR A 1 89 ? 6.286 3.962 -13.312 1.00 64.19 89 TYR A C 1
ATOM 699 O O . TYR A 1 89 ? 6.800 2.930 -12.885 1.00 64.19 89 TYR A O 1
ATOM 707 N N . GLY A 1 90 ? 6.556 4.429 -14.533 1.00 66.75 90 GLY A N 1
ATOM 708 C CA . GLY A 1 90 ? 7.488 3.808 -15.472 1.00 66.75 90 GLY A CA 1
ATOM 709 C C . GLY A 1 90 ? 7.274 4.299 -16.904 1.00 66.75 90 GLY A C 1
ATOM 710 O O . GLY A 1 90 ? 6.520 5.241 -17.145 1.00 66.75 90 GLY A O 1
ATOM 711 N N . ALA A 1 91 ? 7.940 3.655 -17.860 1.00 69.25 91 ALA A N 1
ATOM 712 C CA . ALA A 1 91 ? 7.713 3.848 -19.290 1.00 69.25 91 ALA A CA 1
ATOM 713 C C . ALA A 1 91 ? 7.721 2.486 -19.991 1.00 69.25 91 ALA A C 1
ATOM 715 O O . ALA A 1 91 ? 8.502 1.611 -19.615 1.00 69.25 91 ALA A O 1
ATOM 716 N N . PHE A 1 92 ? 6.881 2.314 -21.013 1.00 71.88 92 PHE A N 1
ATOM 717 C CA . PHE A 1 92 ? 6.964 1.154 -21.900 1.00 71.88 92 PHE A CA 1
ATOM 718 C C . PHE A 1 92 ? 8.323 1.180 -22.614 1.00 71.88 92 PHE A C 1
ATOM 720 O O . PHE A 1 92 ? 8.691 2.184 -23.225 1.00 71.88 92 PHE A O 1
ATOM 727 N N . THR A 1 93 ? 9.106 0.111 -22.462 1.00 69.00 93 THR A N 1
ATOM 728 C CA . THR A 1 93 ? 10.489 0.028 -22.964 1.00 69.00 93 THR A CA 1
ATOM 729 C C . THR A 1 93 ? 10.594 -0.633 -24.340 1.00 69.00 93 THR A C 1
ATOM 731 O O . THR A 1 93 ? 11.637 -0.531 -24.985 1.00 69.00 93 THR A O 1
ATOM 734 N N . THR A 1 94 ? 9.527 -1.282 -24.805 1.00 62.28 94 THR A N 1
ATOM 735 C CA . THR A 1 94 ? 9.398 -1.975 -26.096 1.00 62.28 94 THR A CA 1
ATOM 736 C C . THR A 1 94 ? 8.261 -1.368 -26.927 1.00 62.28 94 THR A C 1
ATOM 738 O O . THR A 1 94 ? 7.451 -0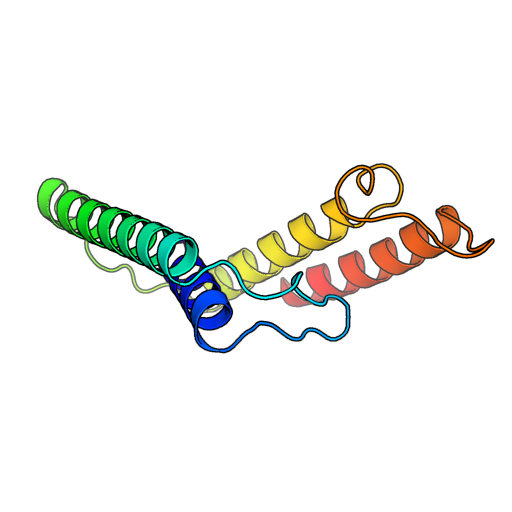.606 -26.402 1.00 62.28 94 THR A O 1
ATOM 741 N N . ASP A 1 95 ? 8.165 -1.731 -28.215 1.00 63.38 95 ASP A N 1
ATOM 742 C CA . ASP A 1 95 ? 7.029 -1.430 -29.119 1.00 63.38 95 ASP A CA 1
ATOM 743 C C . ASP A 1 95 ? 5.698 -2.095 -28.670 1.00 63.38 95 ASP A C 1
ATOM 745 O O . ASP A 1 95 ? 4.819 -2.384 -29.481 1.00 63.38 95 ASP A O 1
ATOM 749 N N . GLU A 1 96 ? 5.545 -2.384 -27.379 1.00 63.34 96 GLU A N 1
ATOM 750 C CA . GLU A 1 96 ? 4.356 -2.988 -26.797 1.00 63.34 96 GLU A CA 1
ATOM 751 C C . GLU A 1 96 ? 3.223 -1.972 -26.723 1.00 63.34 96 GLU A C 1
ATOM 753 O O . GLU A 1 96 ? 3.384 -0.820 -26.314 1.00 63.34 96 GLU A O 1
ATOM 758 N N . HIS A 1 97 ? 2.059 -2.419 -27.181 1.00 72.38 97 HIS A N 1
ATOM 759 C CA . HIS A 1 97 ? 0.908 -1.576 -27.408 1.00 72.38 97 HIS A CA 1
ATOM 760 C C . HIS A 1 97 ? 0.273 -1.184 -26.065 1.00 72.38 97 HIS A C 1
ATOM 762 O O . HIS A 1 97 ? -0.238 -2.055 -25.362 1.00 72.38 97 HIS A O 1
ATOM 768 N N . PRO A 1 98 ? 0.189 0.119 -25.731 1.00 79.81 98 PRO A N 1
ATOM 769 C CA . PRO A 1 98 ? -0.561 0.608 -24.568 1.00 79.81 98 PRO A CA 1
ATOM 770 C C . PRO A 1 98 ? -1.982 0.028 -24.467 1.00 79.81 98 PRO A C 1
ATOM 772 O O . PRO A 1 98 ? -2.505 -0.185 -23.376 1.00 79.81 98 PRO A O 1
ATOM 775 N N . ALA A 1 99 ? -2.586 -0.271 -25.621 1.00 82.88 99 ALA A N 1
ATOM 776 C CA . ALA A 1 99 ? -3.892 -0.907 -25.737 1.00 82.88 99 ALA A CA 1
ATOM 777 C C . ALA A 1 99 ? -3.925 -2.357 -25.219 1.00 82.88 99 ALA A C 1
ATOM 779 O O . ALA A 1 99 ? -4.911 -2.737 -24.588 1.00 82.88 99 ALA A O 1
ATOM 780 N N . ASP A 1 100 ? -2.870 -3.143 -25.447 1.00 86.75 100 ASP A N 1
ATOM 781 C CA . ASP A 1 100 ? -2.791 -4.534 -24.987 1.00 86.75 100 ASP A CA 1
ATOM 782 C C . ASP A 1 100 ? -2.619 -4.576 -23.461 1.00 86.75 100 ASP A C 1
ATOM 784 O O . ASP A 1 100 ? -3.331 -5.312 -22.780 1.00 86.75 100 ASP A O 1
ATOM 788 N N . ASN A 1 101 ? -1.783 -3.689 -22.900 1.00 87.00 101 ASN A N 1
ATOM 789 C CA . ASN A 1 101 ? -1.671 -3.510 -21.448 1.00 87.00 101 ASN A CA 1
ATOM 790 C C . ASN A 1 101 ? -3.025 -3.149 -20.819 1.00 87.00 101 ASN A C 1
ATOM 792 O O . ASN A 1 101 ? -3.463 -3.778 -19.860 1.00 87.00 101 ASN A O 1
ATOM 796 N N . ASP A 1 102 ? -3.724 -2.156 -21.371 1.00 88.62 102 ASP A N 1
ATOM 797 C CA . ASP A 1 102 ? -5.040 -1.748 -20.877 1.00 88.62 102 ASP A CA 1
ATOM 798 C C . ASP A 1 102 ? -6.083 -2.875 -20.974 1.00 88.62 102 ASP A C 1
ATOM 800 O O . ASP A 1 102 ? -6.945 -3.004 -20.096 1.00 88.62 102 ASP A O 1
ATOM 804 N N . GLN A 1 103 ? -6.005 -3.707 -22.017 1.00 92.38 103 GLN A N 1
ATOM 805 C CA . GLN A 1 103 ? -6.841 -4.894 -22.157 1.00 92.38 103 GLN A CA 1
ATOM 806 C C . GLN A 1 103 ? -6.550 -5.914 -21.048 1.00 92.38 103 GLN A C 1
ATOM 808 O O . GLN A 1 103 ? -7.492 -6.402 -20.415 1.00 92.38 103 GLN A O 1
ATOM 813 N N . AS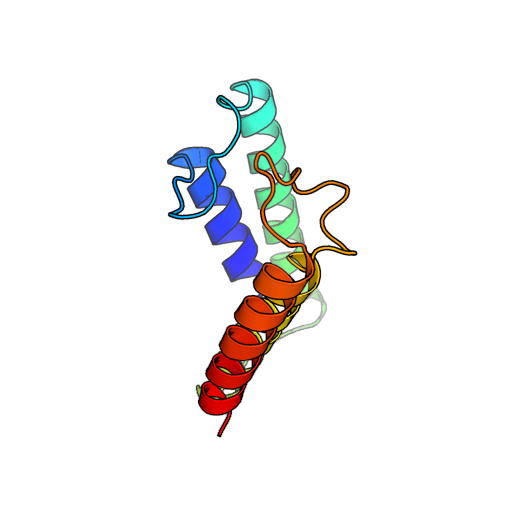P A 1 104 ? -5.280 -6.209 -20.780 1.00 90.69 104 ASP A N 1
ATOM 814 C CA . ASP A 1 104 ? -4.865 -7.163 -19.748 1.00 90.69 104 ASP A CA 1
ATOM 815 C C . ASP A 1 104 ? -5.211 -6.665 -18.336 1.00 90.69 104 ASP A C 1
ATOM 817 O O . ASP A 1 104 ? -5.783 -7.408 -17.531 1.00 90.69 104 ASP A O 1
ATOM 821 N N . ILE A 1 105 ? -5.002 -5.375 -18.052 1.00 89.81 105 ILE A N 1
ATOM 822 C CA . ILE A 1 105 ? -5.486 -4.721 -16.826 1.00 89.81 105 ILE A CA 1
ATOM 823 C C . ILE A 1 105 ? -7.011 -4.864 -16.703 1.00 89.81 105 ILE A C 1
ATOM 825 O O . ILE A 1 105 ? -7.530 -5.174 -15.626 1.00 89.81 105 ILE A O 1
ATOM 829 N N . GLY A 1 106 ? -7.747 -4.708 -17.808 1.00 90.75 106 GLY A N 1
ATOM 830 C CA . GLY A 1 106 ? -9.187 -4.953 -17.864 1.00 90.75 106 GLY A CA 1
ATOM 831 C C . GLY A 1 106 ? -9.569 -6.376 -17.441 1.00 90.75 106 GLY A C 1
ATOM 832 O O . GLY A 1 106 ? -10.504 -6.552 -16.653 1.00 90.75 106 GLY A O 1
ATOM 833 N N . GLN A 1 107 ? -8.826 -7.390 -17.896 1.00 93.25 107 GLN A N 1
ATOM 834 C CA . GLN A 1 107 ? -9.036 -8.784 -17.489 1.00 93.25 107 GLN A CA 1
ATOM 835 C C . GLN A 1 107 ? -8.768 -8.986 -15.991 1.00 93.25 107 GLN A C 1
ATOM 837 O O . GLN A 1 107 ? -9.578 -9.610 -15.299 1.00 93.25 107 GLN A O 1
ATOM 842 N N . LEU A 1 108 ? -7.690 -8.404 -15.456 1.00 91.19 108 LEU A N 1
ATOM 843 C CA . LEU A 1 108 ? -7.364 -8.472 -14.027 1.00 91.19 108 LEU A CA 1
ATOM 844 C C . LEU A 1 108 ? -8.442 -7.812 -13.153 1.00 91.19 108 LEU A C 1
ATOM 846 O O . LEU A 1 108 ? -8.835 -8.366 -12.123 1.00 91.19 108 LEU A O 1
ATOM 850 N N . ILE A 1 109 ? -8.990 -6.672 -13.586 1.00 89.31 109 ILE A N 1
ATOM 851 C CA . ILE A 1 109 ? -10.103 -5.997 -12.901 1.00 89.31 109 ILE A CA 1
ATOM 852 C C . ILE A 1 109 ? -11.344 -6.895 -12.842 1.00 89.31 109 ILE A C 1
ATOM 854 O O . ILE A 1 109 ? -12.011 -6.949 -11.804 1.00 89.31 109 ILE A O 1
ATOM 858 N N . VAL A 1 110 ? -11.669 -7.603 -13.929 1.00 90.31 110 VAL A N 1
ATOM 859 C CA . VAL A 1 110 ? -12.791 -8.556 -13.946 1.00 90.31 110 VAL A CA 1
ATOM 860 C C . VAL A 1 110 ? -12.555 -9.665 -12.924 1.00 90.31 110 VAL A C 1
ATOM 862 O O . VAL A 1 110 ? -13.451 -9.941 -12.126 1.00 90.31 110 VAL A O 1
ATOM 865 N N . LEU A 1 111 ? -11.349 -10.238 -12.876 1.00 89.62 111 LEU A N 1
ATOM 866 C CA . LEU A 1 111 ? -11.005 -11.277 -11.903 1.00 89.62 111 LEU A CA 1
ATOM 867 C C . LEU A 1 111 ? -11.151 -10.780 -10.458 1.00 89.62 111 LEU A C 1
ATOM 869 O O . LEU A 1 111 ? -11.811 -11.434 -9.654 1.00 89.62 111 LEU A O 1
ATOM 873 N N . ILE A 1 112 ? -10.638 -9.595 -10.121 1.00 86.69 112 ILE A N 1
ATOM 874 C CA . ILE A 1 112 ? -10.762 -9.042 -8.758 1.00 86.69 112 ILE A CA 1
ATOM 875 C C . ILE A 1 112 ? -12.218 -8.793 -8.361 1.00 86.69 112 ILE A C 1
ATOM 877 O O . ILE A 1 112 ? -12.584 -9.007 -7.204 1.00 86.69 112 ILE A O 1
ATOM 881 N N . ARG A 1 113 ? -13.074 -8.383 -9.303 1.00 82.56 113 ARG A N 1
ATOM 882 C CA . ARG A 1 113 ? -14.509 -8.200 -9.038 1.00 82.56 113 ARG A CA 1
ATOM 883 C C . ARG A 1 113 ? -15.217 -9.516 -8.717 1.00 82.56 113 ARG A C 1
ATOM 885 O O . ARG A 1 113 ? -16.127 -9.505 -7.897 1.00 82.56 113 ARG A O 1
ATOM 892 N N . THR A 1 114 ? -14.771 -10.645 -9.275 1.00 83.94 114 THR A N 1
ATOM 893 C CA . THR A 1 114 ? -15.328 -11.968 -8.921 1.00 83.94 114 THR A CA 1
ATOM 894 C C . THR A 1 114 ? -14.980 -12.422 -7.502 1.00 83.94 114 THR A C 1
ATOM 896 O O . THR A 1 114 ? -15.672 -13.266 -6.950 1.00 83.94 114 THR A O 1
ATOM 899 N N . ILE A 1 115 ? -13.961 -11.833 -6.868 1.00 79.81 115 ILE A N 1
ATOM 900 C CA . ILE A 1 115 ? -13.624 -12.110 -5.461 1.00 79.81 115 ILE A CA 1
ATOM 901 C C . ILE A 1 115 ? -14.655 -11.468 -4.508 1.00 79.81 115 ILE A C 1
ATOM 903 O O . ILE A 1 115 ? -14.784 -11.886 -3.361 1.00 79.81 115 ILE A O 1
ATOM 907 N N . GLN A 1 116 ? -15.391 -10.446 -4.963 1.00 65.00 116 GLN A N 1
ATOM 908 C CA . GLN A 1 116 ? -16.366 -9.704 -4.151 1.00 65.00 116 GLN A CA 1
ATOM 909 C C . GLN A 1 116 ? -17.774 -10.333 -4.142 1.00 65.00 116 GLN A C 1
ATOM 911 O O . GLN A 1 116 ? -18.608 -9.912 -3.335 1.00 65.00 116 GLN A O 1
ATOM 916 N N . THR A 1 117 ? -18.042 -11.298 -5.031 1.00 54.75 117 THR A N 1
ATOM 917 C CA . THR A 1 117 ? -19.312 -12.045 -5.168 1.00 54.75 117 THR A CA 1
ATOM 918 C C . THR A 1 117 ? -19.262 -13.390 -4.468 1.00 54.75 117 THR A C 1
ATOM 920 O O . THR A 1 117 ? -20.239 -13.706 -3.755 1.00 54.75 117 THR A O 1
#